Protein AF-C4LXZ7-F1 (afdb_monomer)

Foldseek 3Di:
DDDDDDPPDDDDPVPPPPPCPVLLVVLLVVLVVLVVVLVVLVVLLVVLVVVLVVLVVCVVVPDDDPVVVVVSVVSNVVSVVSNVVSVVVNVVSLVVNVVSLVVDDPVSSVVSCVVVVCCVSDVPPDDPPPD

Radius of gyration: 24.45 Å; Cα contacts (8 Å, |Δi|>4): 52; chains: 1; bounding box: 54×29×78 Å

Mean predicted aligned error: 12.86 Å

Nearest PDB structures (foldseek):
  5c22-assembly4_D  TM=5.069E-01  e=2.995E-01  Escherichia coli
  5c22-assembly3_C  TM=4.945E-01  e=3.173E-01  Escherichia coli
  5c21-assembly1_A  TM=5.181E-01  e=4.232E-01  Escherichia coli
  5c21-assembly1_B  TM=5.169E-01  e=4.483E-01  Escherichia coli
  6ixg-assembly2_B  TM=4.367E-01  e=1.688E+00  Homo sapiens

Sequence (131 aa):
MVYAQIDLSGGDPLFATPTVSPTIQRVETAIKALDQKLKQVEEVERLALIALDNEFRIKPKLGRSVMDRMVQQQRIKELKEMCRRAKELEPRLLQKMREVLQILPKRERFRLIRRINLRYRFSLGTELDTA

Solvent-accessible surface area (backbone atoms only — not comparable to full-atom values): 7946 Å² total; per-residue (Å²): 140,85,81,83,86,82,83,89,73,92,69,69,86,90,68,68,67,79,78,70,51,71,66,56,54,52,44,49,52,53,43,52,55,47,52,52,51,48,52,51,39,51,51,52,30,52,52,32,52,53,51,46,52,51,55,61,69,43,56,89,70,72,80,84,57,73,65,62,52,51,56,48,52,51,50,51,51,52,36,51,50,50,34,50,52,32,65,62,44,48,60,54,52,53,50,54,48,49,57,54,45,60,77,41,57,72,71,57,34,54,54,49,38,61,73,72,61,44,58,90,80,40,76,86,82,76,71,84,83,78,116

Structure (mmCIF, N/CA/C/O backbone):
data_AF-C4LXZ7-F1
#
_entry.id   AF-C4LXZ7-F1
#
loop_
_atom_site.group_PDB
_atom_site.id
_atom_site.type_symbol
_atom_site.label_atom_id
_atom_site.label_alt_id
_atom_site.label_comp_id
_atom_site.label_asym_id
_atom_site.label_entity_id
_atom_site.label_seq_id
_atom_site.pdbx_PDB_ins_code
_atom_site.Cartn_x
_atom_site.Cartn_y
_atom_site.Cartn_z
_atom_site.occupancy
_atom_site.B_iso_or_equiv
_atom_site.auth_seq_id
_atom_site.auth_comp_id
_atom_site.auth_asym_id
_atom_site.auth_atom_id
_atom_site.pdbx_PDB_model_num
ATOM 1 N N . MET A 1 1 ? -30.965 -14.511 33.445 1.00 38.34 1 MET A N 1
ATOM 2 C CA . MET A 1 1 ? -30.135 -13.645 34.308 1.00 38.34 1 MET A CA 1
ATOM 3 C C . MET A 1 1 ? -29.186 -14.546 35.071 1.00 38.34 1 MET A C 1
ATOM 5 O O . MET A 1 1 ? -29.652 -15.285 35.925 1.00 38.34 1 MET A O 1
ATOM 9 N N . VAL A 1 2 ? -27.903 -14.571 34.706 1.00 36.97 2 VAL A N 1
ATOM 10 C CA . VAL A 1 2 ? -26.884 -15.346 35.429 1.00 36.97 2 VAL A CA 1
ATOM 11 C C . VAL A 1 2 ? -25.995 -14.345 36.151 1.00 36.97 2 VAL A C 1
ATOM 13 O O . VAL A 1 2 ? -25.373 -13.492 35.520 1.00 36.97 2 VAL A O 1
ATOM 16 N N . TYR A 1 3 ? -26.051 -14.403 37.478 1.00 40.59 3 TYR A N 1
ATOM 17 C CA . TYR A 1 3 ? -25.312 -13.554 38.398 1.00 40.59 3 TYR A CA 1
ATOM 18 C C . TYR A 1 3 ? -23.834 -13.966 38.466 1.00 40.59 3 TYR A C 1
ATOM 20 O O . TYR A 1 3 ? -23.506 -15.147 38.489 1.00 40.59 3 TYR A O 1
ATOM 28 N N . ALA A 1 4 ? -22.992 -12.933 38.488 1.00 45.56 4 ALA A N 1
ATOM 29 C CA . ALA A 1 4 ? -21.630 -12.808 39.000 1.00 45.56 4 ALA A CA 1
ATOM 30 C C . ALA A 1 4 ? -20.895 -14.057 39.539 1.00 45.56 4 ALA A C 1
ATOM 32 O O . ALA A 1 4 ? -21.291 -14.650 40.537 1.00 45.56 4 ALA A O 1
ATOM 33 N N . GLN A 1 5 ? -19.697 -14.296 38.996 1.00 39.38 5 GLN A N 1
ATOM 34 C CA . GLN A 1 5 ? -18.570 -14.854 39.748 1.00 39.38 5 GLN A CA 1
ATOM 35 C C . GLN A 1 5 ? -17.556 -13.724 39.954 1.00 39.38 5 GLN A C 1
ATOM 37 O O . GLN A 1 5 ? -16.878 -13.303 39.018 1.00 39.38 5 GLN A O 1
ATOM 42 N N . ILE A 1 6 ? -17.530 -13.174 41.169 1.00 47.50 6 ILE A N 1
ATOM 43 C CA . ILE A 1 6 ? -16.488 -12.256 41.636 1.00 47.50 6 ILE A CA 1
ATOM 44 C C . ILE A 1 6 ? -15.409 -13.149 42.243 1.00 47.50 6 ILE A C 1
ATOM 46 O O . ILE A 1 6 ? -15.634 -13.771 43.279 1.00 47.50 6 ILE A O 1
ATOM 50 N N . ASP A 1 7 ? -14.272 -13.248 41.564 1.00 41.94 7 ASP A N 1
ATOM 51 C CA . ASP A 1 7 ? -13.086 -13.922 42.080 1.00 41.94 7 ASP A CA 1
ATOM 52 C C . ASP A 1 7 ? -12.413 -13.005 43.118 1.00 41.94 7 ASP A C 1
ATOM 54 O O . ASP A 1 7 ? -11.871 -11.950 42.786 1.00 41.94 7 ASP A O 1
ATOM 58 N N . LEU A 1 8 ? -12.540 -13.369 44.397 1.00 50.34 8 LEU A N 1
ATOM 59 C CA . LEU A 1 8 ? -11.988 -12.671 45.565 1.00 50.34 8 LEU A CA 1
ATOM 60 C C . LEU A 1 8 ? -10.604 -13.241 45.924 1.00 50.34 8 LEU A C 1
ATOM 62 O O . LEU A 1 8 ? -10.370 -13.689 47.045 1.00 50.34 8 LEU A O 1
ATOM 66 N N . SER A 1 9 ? -9.677 -13.221 44.969 1.00 48.34 9 SER A N 1
ATOM 67 C CA . SER A 1 9 ? -8.262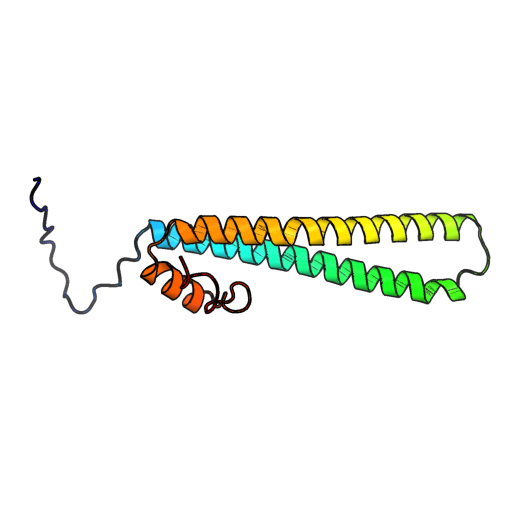 -13.527 45.197 1.00 48.34 9 SER A CA 1
ATOM 68 C C . SER A 1 9 ? -7.480 -12.220 45.365 1.00 48.34 9 SER A C 1
ATOM 70 O O . SER A 1 9 ? -7.307 -11.459 44.415 1.00 48.34 9 SER A O 1
ATOM 72 N N . GLY A 1 10 ? -7.045 -11.951 46.598 1.00 50.38 10 GLY A N 1
ATOM 73 C CA . GLY A 1 10 ? -6.498 -10.678 47.067 1.00 50.38 10 GLY A CA 1
ATOM 74 C C . GLY A 1 10 ? -5.258 -10.155 46.333 1.00 50.38 10 GLY A C 1
ATOM 75 O O . GLY A 1 10 ? -4.187 -10.756 46.368 1.00 50.38 10 GLY A O 1
ATOM 76 N 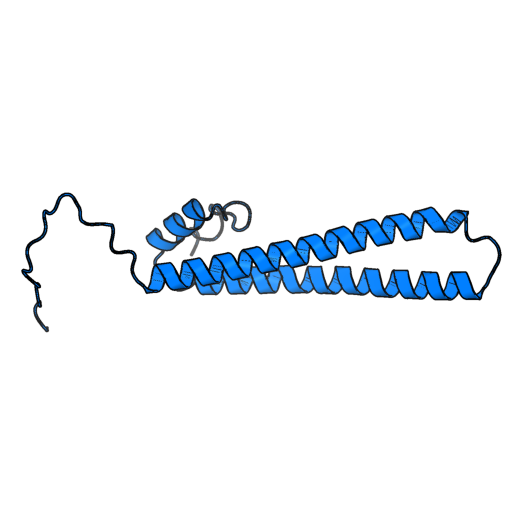N . GLY A 1 11 ? -5.396 -8.957 45.769 1.00 41.53 11 GLY A N 1
ATOM 77 C CA . GLY A 1 11 ? -4.305 -8.107 45.306 1.00 41.53 11 GLY A CA 1
ATOM 78 C C . GLY A 1 11 ? -4.737 -6.645 45.402 1.00 41.53 11 GLY A C 1
ATOM 79 O O . GLY A 1 11 ? -5.875 -6.320 45.062 1.00 41.53 11 GLY A O 1
ATOM 80 N N . ASP A 1 12 ? -3.860 -5.783 45.915 1.00 42.47 12 ASP A N 1
ATOM 81 C CA . ASP A 1 12 ? -4.138 -4.367 46.166 1.00 42.47 12 ASP A CA 1
ATOM 82 C C . ASP A 1 12 ? -4.790 -3.660 44.955 1.00 42.47 12 ASP A C 1
ATOM 84 O O . ASP A 1 12 ? -4.246 -3.700 43.844 1.0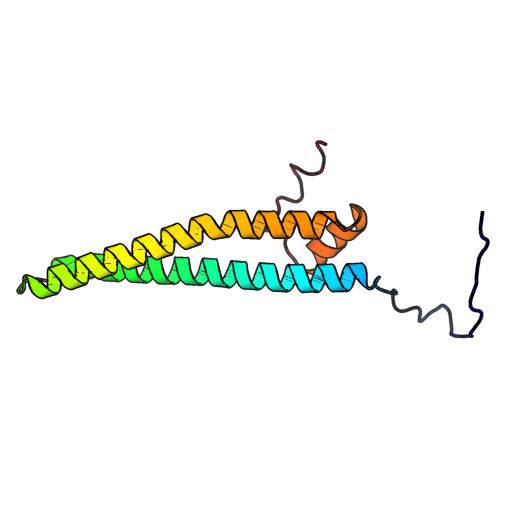0 42.47 12 ASP A O 1
ATOM 88 N N . PRO A 1 13 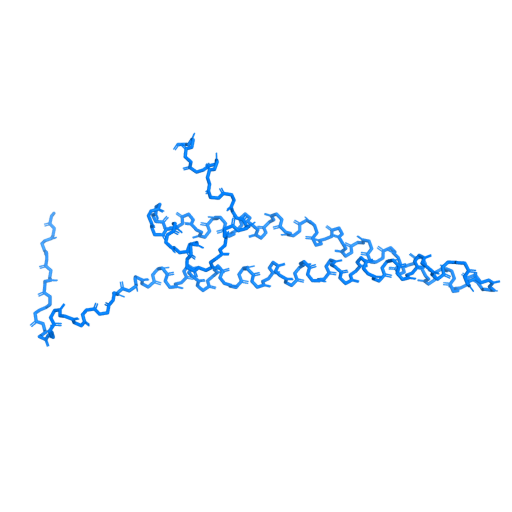? -5.907 -2.926 45.143 1.00 50.22 13 PRO A N 1
ATOM 89 C CA . PRO A 1 13 ? -6.644 -2.274 44.053 1.00 50.22 13 PRO A CA 1
ATOM 90 C C . PRO A 1 13 ? -5.869 -1.128 43.373 1.00 50.22 13 PRO A C 1
ATOM 92 O O . PRO A 1 13 ? -6.329 -0.578 42.373 1.00 50.22 13 PRO A O 1
ATOM 95 N N . LEU A 1 14 ? -4.688 -0.770 43.887 1.00 47.81 14 LEU A N 1
ATOM 96 C CA . LEU A 1 14 ? -3.809 0.274 43.349 1.00 47.81 14 LEU A CA 1
ATOM 97 C C . LEU A 1 14 ? -2.895 -0.215 42.210 1.00 47.81 14 LEU A C 1
ATOM 99 O O . LEU A 1 14 ? -2.335 0.612 41.494 1.00 47.81 14 LEU A O 1
ATOM 103 N N . PHE A 1 15 ? -2.783 -1.534 42.001 1.00 44.41 15 PHE A N 1
ATOM 104 C CA . PHE A 1 15 ? -1.955 -2.151 40.953 1.00 44.41 15 PHE A CA 1
ATOM 105 C C . PHE A 1 15 ? -2.764 -2.979 39.950 1.00 44.41 15 PHE A C 1
ATOM 107 O O . PHE A 1 15 ? -2.229 -3.880 39.299 1.00 44.41 15 PHE A O 1
ATOM 114 N N . ALA A 1 16 ? -4.048 -2.660 39.768 1.00 41.94 16 ALA A N 1
ATOM 115 C CA . ALA A 1 16 ? -4.815 -3.183 38.648 1.00 41.94 16 ALA A CA 1
ATOM 116 C C . ALA A 1 16 ? -4.201 -2.657 37.340 1.00 41.94 16 ALA A C 1
ATOM 118 O O . ALA A 1 16 ? -4.565 -1.595 36.830 1.00 41.94 16 ALA A O 1
ATOM 119 N N . THR A 1 17 ? -3.226 -3.396 36.798 1.00 48.44 17 THR A N 1
ATOM 120 C CA . THR A 1 17 ? -2.806 -3.226 35.408 1.00 48.44 17 THR A CA 1
ATOM 121 C C . THR A 1 17 ? -4.081 -3.225 34.568 1.00 48.44 17 THR A C 1
ATOM 123 O O . THR A 1 17 ? -4.944 -4.074 34.797 1.00 48.44 17 THR A O 1
ATOM 126 N N . PRO A 1 18 ? -4.285 -2.248 33.667 1.00 50.53 18 PRO A N 1
ATOM 127 C CA . PRO A 1 18 ? -5.502 -2.218 32.879 1.00 50.53 18 PRO A CA 1
ATOM 128 C C . PRO A 1 18 ? -5.536 -3.525 32.100 1.00 50.53 18 PRO A C 1
ATOM 130 O O . PRO A 1 18 ? -4.705 -3.716 31.212 1.00 50.53 18 PRO A O 1
ATOM 133 N N . THR A 1 19 ? -6.440 -4.434 32.467 1.00 54.03 19 THR A N 1
ATOM 134 C CA . THR A 1 19 ? -6.629 -5.716 31.796 1.00 54.03 19 THR A CA 1
ATOM 135 C C . THR A 1 19 ? -7.044 -5.399 30.370 1.00 54.03 19 THR A C 1
ATOM 137 O O . THR A 1 19 ? -8.216 -5.175 30.068 1.00 54.03 19 THR A O 1
ATOM 140 N N . VAL A 1 20 ? -6.059 -5.251 29.484 1.00 58.28 20 VAL A N 1
ATOM 141 C CA . VAL A 1 20 ? -6.304 -4.986 28.075 1.00 58.28 20 VAL A CA 1
ATOM 142 C C . VAL A 1 20 ? -6.990 -6.239 27.570 1.00 58.28 20 VAL A C 1
ATOM 144 O O . VAL A 1 20 ? -6.378 -7.304 27.549 1.00 58.28 20 VAL A O 1
ATOM 147 N N . SER A 1 21 ? -8.269 -6.113 27.215 1.00 66.62 21 SER A N 1
ATOM 148 C CA . SER A 1 21 ? -9.050 -7.229 26.693 1.00 66.62 21 SER A CA 1
ATOM 149 C C . SER A 1 21 ? -8.236 -7.962 25.615 1.00 66.62 21 SER A C 1
ATOM 151 O O . SER A 1 21 ? -7.660 -7.300 24.740 1.00 66.62 21 SER A O 1
ATOM 153 N N . PRO A 1 22 ? -8.160 -9.305 25.645 1.00 76.81 22 PRO A N 1
ATOM 154 C CA . PRO A 1 22 ? -7.380 -10.079 24.678 1.00 76.81 22 PRO A CA 1
ATOM 155 C C . PRO A 1 22 ? -7.791 -9.771 23.229 1.00 76.81 22 PRO A C 1
ATOM 157 O O . PRO A 1 22 ? -6.972 -9.841 22.313 1.00 76.81 22 PRO A O 1
ATOM 160 N N . THR A 1 23 ? -9.035 -9.335 23.015 1.00 78.06 23 THR A N 1
ATOM 161 C CA . THR A 1 23 ? -9.537 -8.843 21.728 1.00 78.06 23 THR A CA 1
ATOM 162 C C . THR A 1 23 ? -8.829 -7.562 21.276 1.00 78.06 23 THR A C 1
ATOM 164 O O . THR A 1 23 ? -8.429 -7.465 20.119 1.00 78.06 23 THR A O 1
ATOM 167 N N . ILE A 1 24 ? -8.595 -6.601 22.177 1.00 81.31 24 ILE A N 1
ATOM 168 C CA . ILE A 1 24 ? -7.897 -5.340 21.870 1.00 81.31 24 ILE A CA 1
ATOM 169 C C . ILE A 1 24 ? -6.442 -5.613 21.488 1.00 81.31 24 ILE A C 1
ATOM 171 O O . ILE A 1 24 ? -5.947 -5.020 20.531 1.00 81.31 24 ILE A O 1
ATOM 175 N N . GLN A 1 25 ? -5.764 -6.528 22.189 1.00 83.56 25 GLN A N 1
ATOM 176 C CA . GLN A 1 25 ? -4.387 -6.909 21.856 1.00 83.56 25 GLN A CA 1
ATOM 177 C C . GLN A 1 25 ? -4.300 -7.591 20.485 1.00 83.56 25 GLN A C 1
ATOM 179 O O . GLN A 1 25 ? -3.416 -7.276 19.691 1.00 83.56 25 GLN A O 1
ATOM 184 N N . ARG A 1 26 ? -5.239 -8.490 20.162 1.00 84.81 26 ARG A N 1
ATOM 185 C CA . ARG A 1 26 ? -5.297 -9.133 18.837 1.00 84.81 26 ARG A CA 1
ATOM 186 C C . ARG A 1 26 ? -5.525 -8.114 17.722 1.00 84.81 26 ARG A C 1
ATOM 188 O O . ARG A 1 26 ? -4.829 -8.155 16.710 1.00 84.81 26 ARG A O 1
ATOM 195 N N . VAL A 1 27 ? -6.459 -7.184 17.927 1.00 85.31 27 VAL A N 1
ATOM 196 C CA . VAL A 1 27 ? -6.754 -6.101 16.979 1.00 85.31 27 VAL A CA 1
ATOM 197 C C . VAL A 1 27 ? -5.547 -5.174 16.816 1.00 85.31 27 VAL A C 1
ATOM 199 O O . VAL A 1 27 ? -5.177 -4.845 15.693 1.00 85.31 27 VAL A O 1
ATOM 202 N N . GLU A 1 28 ? -4.874 -4.812 17.908 1.00 85.94 28 GLU A N 1
ATOM 203 C CA . GLU A 1 28 ? -3.633 -4.033 17.880 1.00 85.94 28 GLU A CA 1
ATOM 204 C C . GLU A 1 28 ? -2.544 -4.708 17.040 1.00 85.94 28 GLU A C 1
ATOM 206 O O . GLU A 1 28 ? -1.957 -4.066 16.169 1.00 85.94 28 GLU A O 1
ATOM 211 N N . THR A 1 29 ? -2.284 -5.993 17.277 1.00 87.94 29 THR A N 1
ATOM 212 C CA . THR A 1 29 ? -1.263 -6.752 16.544 1.00 87.94 29 THR A CA 1
ATOM 213 C C . THR A 1 29 ? -1.610 -6.861 15.062 1.00 87.94 29 THR A C 1
ATOM 215 O O . THR A 1 29 ? -0.751 -6.632 14.210 1.00 87.94 29 THR A O 1
ATOM 218 N N . ALA A 1 30 ? -2.876 -7.137 14.736 1.00 86.31 30 ALA A N 1
ATOM 219 C CA . ALA A 1 30 ? -3.346 -7.195 13.355 1.00 86.31 30 ALA A CA 1
ATOM 220 C C . ALA A 1 30 ? -3.182 -5.846 12.637 1.00 86.31 30 ALA A C 1
ATOM 222 O O . ALA A 1 30 ? -2.715 -5.803 11.500 1.00 86.31 30 ALA A O 1
ATOM 223 N N . ILE A 1 31 ? -3.503 -4.740 13.310 1.00 87.00 31 ILE A N 1
ATOM 224 C CA . ILE A 1 31 ? -3.350 -3.389 12.764 1.00 87.00 31 ILE A CA 1
ATOM 225 C C . ILE A 1 31 ? -1.879 -3.029 12.567 1.00 87.00 31 ILE A C 1
ATOM 227 O O . ILE A 1 31 ? -1.534 -2.504 11.514 1.00 87.00 31 ILE A O 1
ATOM 231 N N . LYS A 1 32 ? -0.997 -3.340 13.525 1.00 87.44 32 LYS A N 1
ATOM 232 C CA . LYS A 1 32 ? 0.451 -3.115 13.367 1.00 87.44 32 LYS A CA 1
ATOM 233 C C . LYS A 1 32 ? 1.009 -3.890 12.173 1.00 87.44 32 LYS A C 1
ATOM 235 O O . LYS A 1 32 ? 1.775 -3.334 11.393 1.00 87.44 32 LYS A O 1
ATOM 240 N N . ALA A 1 33 ? 0.582 -5.139 11.991 1.00 88.25 33 ALA A N 1
ATOM 241 C CA . ALA A 1 33 ? 0.976 -5.943 10.838 1.00 88.25 33 ALA A CA 1
ATOM 242 C C . ALA A 1 33 ? 0.454 -5.364 9.509 1.00 88.25 33 ALA A C 1
ATOM 244 O O . ALA A 1 33 ? 1.158 -5.404 8.501 1.00 88.25 33 ALA A O 1
ATOM 245 N N . LEU A 1 34 ? -0.766 -4.814 9.491 1.00 87.19 34 LEU A N 1
ATOM 246 C CA . LEU A 1 34 ? -1.328 -4.144 8.313 1.00 87.19 34 LEU A CA 1
ATOM 247 C C . LEU A 1 34 ? -0.614 -2.821 8.002 1.00 87.19 34 LEU A C 1
ATOM 249 O O . LEU A 1 34 ? -0.294 -2.581 6.842 1.00 87.19 34 LEU A O 1
ATOM 253 N N . ASP A 1 35 ? -0.307 -2.008 9.014 1.00 86.06 35 ASP A N 1
ATOM 254 C CA . ASP A 1 35 ? 0.462 -0.764 8.864 1.00 86.06 35 ASP A CA 1
ATOM 255 C C . ASP A 1 35 ? 1.880 -1.036 8.343 1.00 86.06 35 ASP A C 1
ATOM 257 O O . ASP A 1 35 ? 2.360 -0.348 7.445 1.00 86.06 35 ASP A O 1
ATOM 261 N N . GLN A 1 36 ? 2.537 -2.090 8.835 1.00 89.81 36 GLN A N 1
ATOM 262 C CA . GLN A 1 36 ? 3.848 -2.494 8.332 1.00 89.81 36 GLN A CA 1
ATOM 263 C C . GLN A 1 36 ? 3.788 -2.921 6.860 1.00 89.81 36 GLN A C 1
ATOM 265 O O . GLN A 1 36 ? 4.649 -2.531 6.075 1.00 89.81 36 GLN A O 1
ATOM 270 N N . LYS A 1 37 ? 2.756 -3.675 6.464 1.00 88.31 37 LYS A N 1
ATOM 271 C CA . LYS A 1 37 ? 2.542 -4.046 5.057 1.00 88.31 37 LYS A CA 1
ATOM 272 C C . LYS A 1 37 ? 2.246 -2.834 4.177 1.00 88.31 37 LYS A C 1
ATOM 274 O O . LYS A 1 37 ? 2.753 -2.775 3.065 1.00 88.31 37 LYS A O 1
ATOM 279 N N . LEU A 1 38 ? 1.469 -1.865 4.665 1.00 87.06 38 LEU A N 1
ATOM 280 C CA . LEU A 1 38 ? 1.227 -0.604 3.956 1.00 87.06 38 LEU A CA 1
ATOM 281 C C . LEU A 1 38 ? 2.535 0.151 3.708 1.00 87.06 38 LEU A C 1
ATOM 283 O O . LEU A 1 38 ? 2.819 0.497 2.568 1.00 87.06 38 LEU A O 1
ATOM 287 N N . LYS A 1 39 ? 3.372 0.309 4.738 1.00 88.75 39 LYS A N 1
ATOM 288 C CA . LYS A 1 39 ? 4.691 0.949 4.607 1.00 88.75 39 LYS A CA 1
ATOM 289 C C . LYS A 1 39 ? 5.587 0.243 3.591 1.00 88.75 39 LYS A C 1
ATOM 291 O O . LYS A 1 39 ? 6.253 0.906 2.808 1.00 88.75 39 LYS A O 1
ATOM 296 N N . GLN A 1 40 ? 5.578 -1.090 3.572 1.00 88.88 40 GLN A N 1
ATOM 297 C CA . GLN A 1 40 ? 6.319 -1.863 2.571 1.00 88.88 40 GLN A CA 1
ATOM 298 C C . GLN A 1 40 ? 5.804 -1.603 1.150 1.00 88.88 40 GLN A C 1
ATOM 300 O O . GLN A 1 40 ? 6.603 -1.462 0.230 1.00 88.88 40 GLN A O 1
ATOM 305 N N . VAL A 1 41 ? 4.484 -1.525 0.957 1.00 88.19 41 VAL A N 1
ATOM 306 C CA . VAL A 1 41 ? 3.888 -1.219 -0.354 1.00 88.19 41 VAL A CA 1
ATOM 307 C C . VAL A 1 41 ? 4.271 0.190 -0.817 1.00 88.19 41 VAL A C 1
ATOM 309 O O . VAL A 1 41 ? 4.698 0.349 -1.959 1.00 88.19 41 VAL A O 1
ATOM 312 N N . GLU A 1 42 ? 4.196 1.184 0.068 1.00 86.81 42 GLU A N 1
ATOM 313 C CA . GLU A 1 42 ? 4.619 2.563 -0.222 1.00 86.81 42 GLU A CA 1
ATOM 314 C C . GLU A 1 42 ? 6.111 2.658 -0.546 1.00 86.81 42 GLU A C 1
ATOM 316 O O . GLU A 1 42 ? 6.517 3.382 -1.454 1.00 86.81 42 GLU A O 1
ATOM 321 N N . GLU A 1 43 ? 6.948 1.922 0.184 1.00 89.56 43 GLU A N 1
ATOM 322 C CA . GLU A 1 43 ? 8.385 1.883 -0.062 1.00 89.56 43 GLU A CA 1
ATOM 323 C C . GLU A 1 43 ? 8.700 1.256 -1.423 1.00 89.56 43 GLU A C 1
ATOM 325 O O . GLU A 1 43 ? 9.503 1.806 -2.178 1.00 89.56 43 GLU A O 1
ATOM 330 N N . VAL A 1 44 ? 8.028 0.158 -1.781 1.00 89.25 44 VAL A N 1
ATOM 331 C CA . VAL A 1 44 ? 8.156 -0.468 -3.104 1.00 89.25 44 VAL A CA 1
ATOM 332 C C . VAL A 1 44 ? 7.725 0.495 -4.208 1.00 89.25 44 VAL A C 1
ATOM 334 O O . VAL A 1 44 ? 8.437 0.625 -5.204 1.00 89.25 44 VAL A O 1
ATOM 337 N N . GLU A 1 45 ? 6.603 1.199 -4.041 1.00 87.88 45 GLU A N 1
ATOM 338 C CA . GLU A 1 45 ? 6.158 2.207 -5.007 1.00 87.88 45 GLU A CA 1
ATOM 339 C C . GLU A 1 45 ? 7.187 3.331 -5.149 1.00 87.88 45 GLU A C 1
ATOM 341 O O . GLU A 1 45 ? 7.581 3.675 -6.264 1.00 87.88 45 GLU A O 1
ATOM 346 N N . ARG A 1 46 ? 7.682 3.862 -4.028 1.00 90.06 46 ARG A N 1
ATOM 347 C CA . ARG A 1 46 ? 8.696 4.918 -4.013 1.00 90.06 46 ARG A CA 1
ATOM 348 C C . ARG A 1 46 ? 9.978 4.479 -4.717 1.00 90.06 46 ARG A C 1
ATOM 350 O O . ARG A 1 46 ? 10.507 5.230 -5.533 1.00 90.06 46 ARG A O 1
ATOM 357 N N . LEU A 1 47 ? 10.479 3.279 -4.425 1.00 90.00 47 LEU A N 1
ATOM 358 C CA . LEU A 1 47 ? 11.673 2.734 -5.073 1.00 90.00 47 LEU A CA 1
ATOM 359 C C . LEU A 1 47 ? 11.451 2.522 -6.574 1.00 90.00 47 LEU A C 1
ATOM 361 O O . LEU A 1 47 ? 12.333 2.849 -7.369 1.00 90.00 47 LEU A O 1
ATOM 365 N N . ALA A 1 48 ? 10.271 2.043 -6.975 1.00 87.25 48 ALA A N 1
ATOM 366 C CA . ALA A 1 48 ? 9.921 1.880 -8.381 1.00 87.25 48 ALA A CA 1
ATOM 367 C C . ALA A 1 48 ? 9.840 3.228 -9.121 1.00 87.25 48 ALA A C 1
ATOM 369 O O . ALA A 1 48 ? 10.334 3.338 -10.243 1.00 87.25 48 ALA A O 1
ATOM 370 N N . LEU A 1 49 ? 9.305 4.275 -8.484 1.00 88.19 49 LEU A N 1
ATOM 371 C CA . LEU A 1 49 ? 9.280 5.636 -9.032 1.00 88.19 49 LEU A CA 1
ATOM 372 C C . LEU A 1 49 ? 10.685 6.235 -9.172 1.00 88.19 49 LEU A C 1
ATOM 374 O O . LEU A 1 49 ? 10.994 6.824 -10.206 1.00 88.19 49 LEU A O 1
ATOM 378 N N . ILE A 1 50 ? 11.557 6.049 -8.176 1.00 89.81 50 ILE A N 1
ATOM 379 C CA . ILE A 1 50 ? 12.964 6.482 -8.249 1.00 89.81 50 ILE A CA 1
ATOM 380 C C . ILE A 1 50 ? 13.686 5.751 -9.387 1.00 89.81 50 ILE A C 1
ATOM 382 O O . ILE A 1 50 ? 14.413 6.368 -10.165 1.00 89.81 50 ILE A O 1
ATOM 386 N N . ALA A 1 51 ? 13.473 4.439 -9.515 1.00 87.88 51 ALA A N 1
ATOM 387 C CA . ALA A 1 51 ? 14.039 3.654 -10.604 1.00 87.88 51 ALA A CA 1
ATOM 388 C C . ALA A 1 51 ? 13.525 4.131 -11.972 1.00 87.88 51 ALA A C 1
ATOM 390 O O . ALA A 1 51 ? 14.320 4.268 -12.897 1.00 87.88 51 ALA A O 1
ATOM 391 N 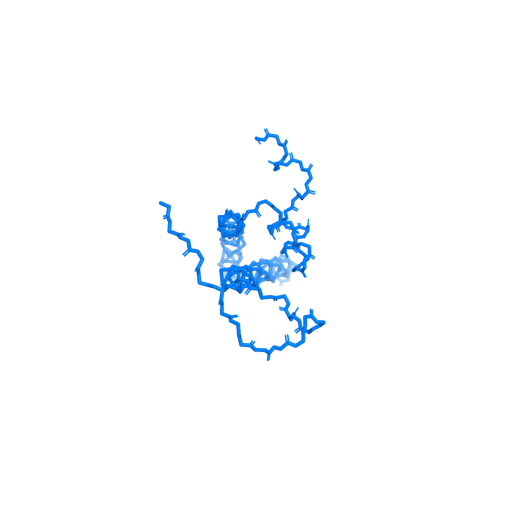N . LEU A 1 52 ? 12.232 4.452 -12.095 1.00 86.38 52 LEU A N 1
ATOM 392 C CA . LEU A 1 52 ? 11.671 5.039 -13.315 1.00 86.38 52 LEU A CA 1
ATOM 393 C C . LEU A 1 52 ? 12.326 6.376 -13.660 1.00 86.38 52 LEU A C 1
ATOM 395 O O . LEU A 1 52 ? 12.704 6.568 -14.814 1.00 86.38 52 LEU A O 1
ATOM 399 N N . ASP A 1 53 ? 12.491 7.276 -12.688 1.00 87.00 53 ASP A N 1
ATOM 400 C CA . ASP A 1 53 ? 13.156 8.566 -12.914 1.00 87.00 53 ASP A CA 1
ATOM 401 C C . ASP A 1 53 ? 14.602 8.365 -13.396 1.00 87.00 53 ASP A C 1
ATOM 403 O O . ASP A 1 53 ? 15.033 8.973 -14.377 1.00 87.00 53 ASP A O 1
ATOM 407 N N . ASN A 1 54 ? 15.329 7.420 -12.794 1.00 86.69 54 ASN A N 1
ATOM 408 C CA . ASN A 1 54 ? 16.671 7.049 -13.244 1.00 86.69 54 ASN A CA 1
ATOM 409 C C . ASN A 1 54 ? 16.673 6.524 -14.689 1.00 86.69 54 ASN A C 1
ATOM 411 O O . ASN A 1 54 ? 17.480 6.979 -15.499 1.00 86.69 54 ASN A O 1
ATOM 415 N N . GLU A 1 55 ? 15.752 5.627 -15.049 1.00 81.69 55 GLU A N 1
ATOM 416 C CA . GLU A 1 55 ? 15.637 5.106 -16.417 1.00 81.69 55 GLU A CA 1
ATOM 417 C C . GLU A 1 55 ? 15.297 6.219 -17.431 1.00 81.69 55 GLU A C 1
ATOM 419 O O . GLU A 1 55 ? 15.876 6.283 -18.521 1.00 81.69 55 GLU A O 1
ATOM 424 N N . PHE A 1 56 ? 14.431 7.172 -17.073 1.00 78.69 56 PHE A N 1
ATOM 425 C CA . PHE A 1 56 ? 14.128 8.320 -17.934 1.00 78.69 56 PHE A CA 1
ATOM 426 C C . PHE A 1 56 ? 15.308 9.287 -18.085 1.00 78.69 56 PHE A C 1
ATOM 428 O O . PHE A 1 56 ? 15.517 9.808 -19.181 1.00 78.69 56 PHE A O 1
ATOM 435 N N . ARG A 1 57 ? 16.128 9.480 -17.047 1.00 78.31 57 ARG A N 1
ATOM 436 C CA . ARG A 1 57 ? 17.366 10.278 -17.123 1.00 78.31 57 ARG A CA 1
ATOM 437 C C . ARG A 1 57 ? 18.471 9.614 -17.946 1.00 78.31 57 ARG A C 1
ATOM 439 O O . ARG A 1 57 ? 19.369 10.312 -18.413 1.00 78.31 57 ARG A O 1
ATOM 446 N N . ILE A 1 58 ? 18.424 8.293 -18.139 1.00 65.12 58 ILE A N 1
ATOM 447 C CA . ILE A 1 58 ? 19.384 7.537 -18.965 1.00 65.12 58 ILE A CA 1
ATOM 448 C C . ILE A 1 58 ? 19.046 7.627 -20.466 1.00 65.12 58 ILE A C 1
ATOM 450 O O . ILE A 1 58 ? 19.949 7.506 -21.295 1.00 65.12 58 ILE A O 1
ATOM 454 N N . LYS A 1 59 ? 17.794 7.937 -20.851 1.00 59.22 59 LYS A N 1
ATOM 455 C CA . LYS A 1 59 ? 17.375 8.070 -22.268 1.00 59.22 59 LYS A CA 1
ATOM 456 C C . LYS A 1 59 ? 18.292 8.920 -23.169 1.00 59.22 59 LYS A C 1
ATOM 458 O O . LYS A 1 59 ? 18.539 8.474 -24.286 1.00 59.22 59 LYS A O 1
ATOM 463 N N . PRO A 1 60 ? 18.821 10.090 -22.756 1.00 55.81 60 PRO A N 1
ATOM 464 C CA . PRO A 1 60 ? 19.724 10.870 -23.602 1.00 55.81 60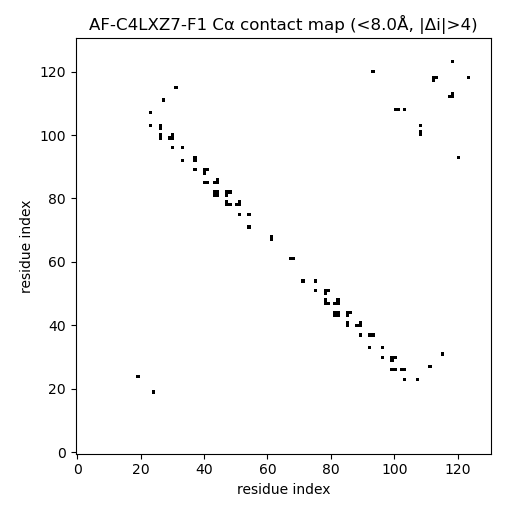 PRO A CA 1
ATOM 465 C C . PRO A 1 60 ? 21.114 10.232 -23.788 1.00 55.81 60 PRO A C 1
ATOM 467 O O . PRO A 1 60 ? 21.862 10.671 -24.655 1.00 55.81 60 PRO A O 1
ATOM 470 N N . LYS A 1 61 ? 21.480 9.206 -23.001 1.00 56.75 61 LYS A N 1
ATOM 471 C CA . LYS A 1 61 ? 22.789 8.524 -23.057 1.00 56.75 61 LYS A CA 1
ATOM 472 C C . LYS A 1 61 ? 22.769 7.204 -23.839 1.00 56.75 61 LYS A C 1
ATOM 474 O O . LYS A 1 61 ? 23.828 6.705 -24.214 1.00 56.75 61 LYS A O 1
ATOM 479 N N . LEU A 1 62 ? 21.592 6.635 -24.113 1.00 56.78 62 LEU A N 1
ATOM 480 C CA . LEU A 1 62 ? 21.437 5.388 -24.875 1.00 56.78 62 LEU A CA 1
ATOM 481 C C . LEU A 1 62 ? 21.494 5.655 -26.383 1.00 56.78 62 LEU A C 1
ATOM 483 O O . LEU A 1 62 ? 20.486 5.684 -27.085 1.00 56.78 62 LEU A O 1
ATOM 487 N N . GLY A 1 63 ? 22.713 5.875 -26.868 1.00 56.31 63 GLY A N 1
ATOM 488 C CA . GLY A 1 63 ? 22.986 6.274 -28.243 1.00 56.31 63 GLY A CA 1
ATOM 489 C C . GLY A 1 63 ? 23.407 5.173 -29.223 1.00 56.31 63 GLY A C 1
ATOM 490 O O . GLY A 1 63 ? 23.785 5.550 -30.326 1.00 56.31 63 GLY A O 1
ATOM 491 N N . ARG A 1 64 ? 23.435 3.861 -28.901 1.00 62.66 64 ARG A N 1
ATOM 492 C CA . ARG A 1 64 ? 24.125 2.900 -29.809 1.00 62.66 64 ARG A CA 1
ATOM 493 C C . ARG A 1 64 ? 23.521 1.517 -30.107 1.00 62.66 64 ARG A C 1
ATOM 495 O O . ARG A 1 64 ? 23.846 1.006 -31.171 1.00 62.66 64 ARG A O 1
ATOM 502 N N . SER A 1 65 ? 22.633 0.916 -29.306 1.00 72.88 65 SER A N 1
ATOM 503 C CA . SER A 1 65 ? 22.105 -0.436 -29.614 1.00 72.88 65 SER A CA 1
ATOM 504 C C . SER A 1 65 ? 20.577 -0.539 -29.542 1.00 72.88 65 SER A C 1
ATOM 506 O O . SER A 1 65 ? 19.920 0.064 -28.692 1.00 72.88 65 SER A O 1
ATOM 508 N N . VAL A 1 66 ? 19.983 -1.296 -30.470 1.00 77.62 66 VAL A N 1
ATOM 509 C CA . VAL A 1 66 ? 18.542 -1.624 -30.483 1.00 77.62 66 VAL A CA 1
ATO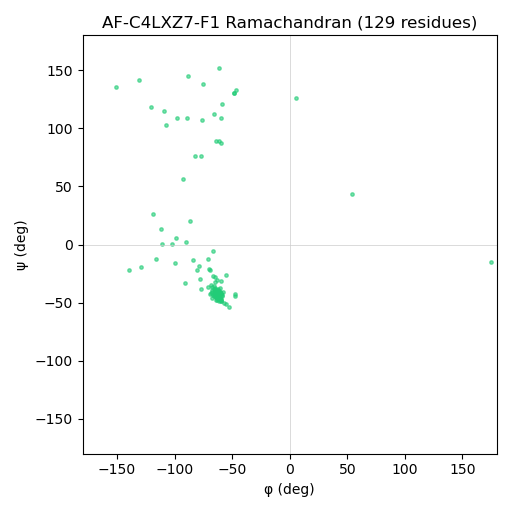M 510 C C . VAL A 1 66 ? 18.185 -2.534 -29.303 1.00 77.62 66 VAL A C 1
ATOM 512 O O . VAL A 1 66 ? 17.135 -2.347 -28.690 1.00 77.62 66 VAL A O 1
ATOM 515 N N . MET A 1 67 ? 19.084 -3.453 -28.939 1.00 79.88 67 MET A N 1
ATOM 516 C CA . MET A 1 67 ? 18.871 -4.396 -27.841 1.00 79.88 67 MET A CA 1
ATOM 517 C C . MET A 1 67 ? 18.783 -3.680 -26.487 1.00 79.88 67 MET A C 1
ATOM 519 O O . MET A 1 67 ? 17.846 -3.916 -25.728 1.00 79.88 67 MET A O 1
ATOM 523 N N . ASP A 1 68 ? 19.682 -2.725 -26.229 1.00 78.56 68 ASP A N 1
ATOM 524 C CA . ASP A 1 68 ? 19.694 -1.960 -24.974 1.00 78.56 68 ASP A CA 1
ATOM 525 C C . ASP A 1 68 ? 18.404 -1.150 -24.793 1.00 78.56 68 ASP A C 1
ATOM 527 O O . ASP A 1 68 ? 17.845 -1.082 -23.699 1.00 78.56 68 ASP A O 1
ATOM 531 N N . ARG A 1 69 ? 17.874 -0.588 -25.888 1.00 77.56 69 ARG A N 1
ATOM 532 C CA . ARG A 1 69 ? 16.588 0.125 -25.880 1.00 77.56 69 ARG A CA 1
ATOM 533 C C . ARG A 1 69 ? 15.416 -0.808 -25.581 1.00 77.56 69 ARG A C 1
ATOM 535 O O . ARG A 1 69 ? 14.507 -0.407 -24.856 1.00 77.56 69 ARG A O 1
ATOM 542 N N . MET A 1 70 ? 15.433 -2.033 -26.104 1.00 82.94 70 MET A N 1
ATOM 543 C CA . MET A 1 70 ? 14.385 -3.022 -25.845 1.00 82.94 70 MET A CA 1
ATOM 544 C C . MET A 1 70 ? 14.390 -3.474 -24.379 1.00 82.94 70 MET A C 1
ATOM 546 O O . MET A 1 70 ? 13.344 -3.467 -23.731 1.00 82.94 70 MET A O 1
ATOM 550 N N . VAL A 1 71 ? 15.571 -3.780 -23.829 1.00 83.81 71 VAL A N 1
ATOM 551 C CA . VAL A 1 71 ? 15.743 -4.133 -22.408 1.00 83.81 71 VAL A CA 1
ATOM 552 C C . VAL A 1 71 ? 15.277 -2.989 -21.507 1.00 83.81 71 VAL A C 1
ATOM 554 O O . VAL A 1 71 ? 14.546 -3.210 -20.541 1.00 83.81 71 VAL A O 1
ATOM 557 N N . GLN A 1 72 ? 15.624 -1.748 -21.853 1.00 82.25 72 GLN A N 1
ATOM 558 C CA . GLN A 1 72 ? 15.196 -0.582 -21.090 1.00 82.25 72 GLN A CA 1
ATOM 559 C C . GLN A 1 72 ? 13.673 -0.386 -21.117 1.00 82.25 72 GLN A C 1
ATOM 561 O O . GLN A 1 72 ? 13.052 -0.143 -20.081 1.00 82.25 72 GLN A O 1
ATOM 566 N N . GLN A 1 73 ? 13.045 -0.504 -22.290 1.00 84.50 73 GLN A N 1
ATOM 567 C CA . GLN A 1 73 ? 11.589 -0.395 -22.422 1.00 84.50 73 GLN A CA 1
ATOM 568 C C . GLN A 1 73 ? 10.859 -1.469 -21.614 1.00 84.50 73 GLN A C 1
ATOM 570 O O . GLN A 1 73 ? 9.863 -1.161 -20.955 1.00 84.50 73 GLN A O 1
ATOM 575 N N . GLN A 1 74 ? 11.372 -2.700 -21.627 1.00 87.44 74 GLN A N 1
ATOM 576 C CA . GLN A 1 74 ? 10.833 -3.796 -20.831 1.00 87.44 74 GLN A CA 1
ATOM 577 C C . GLN A 1 74 ? 10.914 -3.479 -19.331 1.00 87.44 74 GLN A C 1
ATOM 579 O O . GLN A 1 74 ? 9.913 -3.583 -18.622 1.00 87.44 74 GLN A O 1
ATOM 584 N N . ARG A 1 75 ? 12.056 -2.967 -18.865 1.00 85.56 75 ARG A N 1
ATOM 585 C CA . ARG A 1 75 ? 12.247 -2.577 -17.464 1.00 85.56 75 ARG A CA 1
ATOM 586 C C . ARG A 1 75 ? 11.335 -1.428 -17.033 1.00 85.56 75 ARG A C 1
ATOM 588 O O . ARG A 1 75 ? 10.734 -1.479 -15.966 1.00 85.56 75 ARG A O 1
ATOM 595 N N . ILE A 1 76 ? 11.157 -0.414 -17.883 1.00 87.25 76 ILE A N 1
ATOM 596 C CA . ILE A 1 76 ? 10.200 0.679 -17.642 1.00 87.25 76 ILE A CA 1
ATOM 597 C C . ILE A 1 76 ? 8.771 0.132 -17.527 1.00 87.25 76 ILE A C 1
ATOM 599 O O . ILE A 1 76 ? 7.999 0.592 -16.685 1.00 87.25 76 ILE A O 1
ATOM 603 N N . LYS A 1 77 ? 8.398 -0.838 -18.369 1.00 89.69 77 LYS A N 1
ATOM 604 C CA . LYS A 1 77 ? 7.072 -1.463 -18.332 1.00 89.69 77 LYS A CA 1
ATOM 605 C C . LYS A 1 77 ? 6.847 -2.219 -17.021 1.00 89.69 77 LYS A C 1
ATOM 607 O O . LYS A 1 77 ? 5.797 -2.050 -16.407 1.00 89.69 77 LYS A O 1
ATOM 612 N N . GLU A 1 78 ? 7.833 -2.990 -16.576 1.00 89.19 78 GLU A N 1
ATOM 613 C CA . GLU A 1 78 ? 7.787 -3.720 -15.304 1.00 89.19 78 GLU A CA 1
ATOM 614 C C . GLU A 1 78 ? 7.673 -2.776 -14.106 1.00 89.19 78 GLU A C 1
ATOM 616 O O . GLU A 1 78 ? 6.804 -2.963 -13.256 1.00 89.19 78 GLU A O 1
ATOM 621 N N . LEU A 1 79 ? 8.472 -1.707 -14.072 1.00 86.25 79 LEU A N 1
ATOM 622 C CA . LEU A 1 79 ? 8.414 -0.718 -12.995 1.00 86.25 79 LEU A CA 1
ATOM 623 C C . LEU A 1 79 ? 7.056 0.001 -12.937 1.00 86.25 79 LEU A C 1
ATOM 625 O O . LEU A 1 79 ? 6.509 0.206 -11.856 1.00 86.25 79 LEU A O 1
ATOM 629 N N . LYS A 1 80 ? 6.466 0.334 -14.092 1.00 89.31 80 LYS A N 1
ATOM 630 C CA . LYS A 1 80 ? 5.112 0.913 -14.153 1.00 89.31 80 LYS A CA 1
ATOM 631 C C . LYS A 1 80 ? 4.049 -0.044 -13.622 1.00 89.31 80 LYS A C 1
ATOM 633 O O . LYS A 1 80 ? 3.145 0.383 -12.907 1.00 89.31 80 LYS A O 1
ATOM 638 N N . GLU A 1 81 ? 4.154 -1.321 -13.971 1.00 90.94 81 GLU A N 1
ATOM 639 C CA . GLU A 1 81 ? 3.244 -2.356 -13.486 1.00 90.94 81 GLU A CA 1
ATOM 640 C C . GLU A 1 81 ? 3.374 -2.542 -11.965 1.00 90.94 81 GLU A C 1
ATOM 642 O O . GLU A 1 81 ? 2.364 -2.671 -11.274 1.00 90.94 81 GLU A O 1
ATOM 647 N N . MET A 1 82 ? 4.591 -2.466 -11.415 1.00 87.19 82 MET A N 1
ATOM 648 C CA . MET A 1 82 ? 4.811 -2.475 -9.964 1.00 87.19 82 MET A CA 1
ATOM 649 C C . MET A 1 82 ? 4.141 -1.286 -9.267 1.00 87.19 82 MET A C 1
ATOM 651 O O . MET A 1 82 ? 3.409 -1.498 -8.300 1.00 87.19 82 MET A O 1
ATOM 655 N N . CYS A 1 83 ? 4.322 -0.058 -9.772 1.00 87.12 83 CYS A N 1
ATOM 656 C CA . CYS A 1 83 ? 3.645 1.125 -9.226 1.00 87.12 83 CYS A CA 1
ATOM 657 C C . CYS A 1 83 ? 2.120 0.975 -9.280 1.00 87.12 83 CYS A C 1
ATOM 659 O O . CYS A 1 83 ? 1.426 1.260 -8.307 1.00 87.12 83 CYS A O 1
ATOM 661 N N . ARG A 1 84 ? 1.582 0.473 -10.399 1.00 89.81 84 ARG A N 1
ATOM 662 C CA . ARG A 1 84 ? 0.141 0.240 -10.543 1.00 89.81 84 ARG A CA 1
ATOM 663 C C . ARG A 1 84 ? -0.377 -0.742 -9.492 1.00 89.81 84 ARG A C 1
ATOM 665 O O . ARG A 1 84 ? -1.371 -0.456 -8.830 1.00 89.81 84 ARG A O 1
ATOM 672 N N . ARG A 1 85 ? 0.299 -1.879 -9.319 1.00 87.56 85 ARG A N 1
ATOM 673 C CA . ARG A 1 85 ? -0.089 -2.892 -8.327 1.00 87.56 85 ARG A CA 1
ATOM 674 C C . ARG A 1 85 ? -0.019 -2.352 -6.906 1.00 87.56 85 ARG A C 1
ATOM 676 O O . ARG A 1 85 ? -0.922 -2.634 -6.126 1.00 87.56 85 ARG A O 1
ATOM 683 N N . ALA A 1 86 ? 1.010 -1.569 -6.580 1.00 85.38 86 ALA A N 1
ATOM 684 C CA . ALA A 1 86 ? 1.130 -0.927 -5.274 1.00 85.38 86 ALA A CA 1
ATOM 685 C C . ALA A 1 86 ? -0.063 0.004 -4.997 1.00 85.38 86 ALA A C 1
ATOM 687 O O . ALA A 1 86 ? -0.739 -0.147 -3.977 1.00 85.38 86 ALA A O 1
ATOM 688 N N . LYS A 1 87 ? -0.412 0.850 -5.972 1.00 84.75 87 LYS A N 1
ATOM 689 C CA . LYS A 1 87 ? -1.553 1.771 -5.904 1.00 84.75 87 LYS A CA 1
ATOM 690 C C . LYS A 1 87 ? -2.913 1.070 -5.794 1.00 84.75 87 LYS A C 1
ATOM 692 O O . LYS A 1 87 ? -3.839 1.605 -5.194 1.00 84.75 87 LYS A O 1
ATOM 697 N N . GLU A 1 88 ? -3.058 -0.128 -6.358 1.00 89.25 88 GLU A N 1
ATOM 698 C CA . GLU A 1 88 ? -4.267 -0.953 -6.205 1.00 89.25 88 GLU A CA 1
ATOM 699 C C . GLU A 1 88 ? -4.325 -1.679 -4.843 1.00 89.25 88 GLU A C 1
ATOM 701 O O . GLU A 1 88 ? -5.411 -1.943 -4.316 1.00 89.25 88 GLU A O 1
ATOM 706 N N . LEU A 1 89 ? -3.170 -2.006 -4.256 1.00 86.12 89 LEU A N 1
ATOM 707 C CA . LEU A 1 89 ? -3.049 -2.702 -2.970 1.00 86.12 89 LEU A CA 1
ATOM 708 C C . LEU A 1 89 ? -3.295 -1.786 -1.771 1.00 86.12 89 LEU A C 1
ATOM 710 O O . LEU A 1 89 ? -3.925 -2.216 -0.801 1.00 86.12 89 LEU A O 1
ATOM 714 N N . GLU A 1 90 ? -2.834 -0.540 -1.838 1.00 84.25 90 GLU A N 1
ATOM 715 C CA . GLU A 1 90 ? -2.984 0.450 -0.771 1.00 84.25 90 GLU A CA 1
ATOM 716 C C . GLU A 1 90 ? -4.445 0.625 -0.290 1.00 84.25 90 GLU A C 1
ATOM 718 O O . GLU A 1 90 ? -4.704 0.402 0.900 1.00 84.25 90 GLU A O 1
ATOM 723 N N . PRO A 1 91 ? -5.447 0.903 -1.155 1.00 85.56 91 PRO A N 1
ATOM 724 C CA . PRO A 1 91 ? -6.831 1.073 -0.709 1.00 85.56 91 PRO A CA 1
ATOM 725 C C . PRO A 1 91 ? -7.425 -0.213 -0.122 1.00 85.56 91 PRO A C 1
ATOM 727 O O . PRO A 1 91 ? -8.226 -0.152 0.813 1.00 85.56 91 PRO A O 1
ATOM 730 N N . ARG A 1 92 ? -7.014 -1.390 -0.615 1.00 86.00 92 ARG A N 1
ATOM 731 C CA . ARG A 1 92 ? -7.469 -2.690 -0.090 1.00 86.00 92 ARG A CA 1
ATOM 732 C C . ARG A 1 92 ? -6.937 -2.947 1.318 1.00 86.00 92 ARG A C 1
ATOM 734 O O . ARG A 1 92 ? -7.674 -3.423 2.180 1.00 86.00 92 ARG A O 1
ATOM 741 N N . LEU A 1 93 ? -5.670 -2.619 1.565 1.00 84.00 93 LEU A N 1
ATOM 742 C CA . LEU A 1 93 ? -5.058 -2.740 2.888 1.00 84.00 93 LEU A CA 1
ATOM 743 C C . LEU A 1 93 ? -5.669 -1.745 3.884 1.00 84.00 93 LEU A C 1
ATOM 745 O O . LEU A 1 93 ? -5.965 -2.132 5.016 1.00 84.00 93 LEU A O 1
ATOM 749 N N . LEU A 1 94 ? -5.937 -0.507 3.455 1.00 84.88 94 LEU A N 1
ATOM 750 C CA . LEU A 1 94 ? -6.652 0.482 4.268 1.00 84.88 94 LEU A CA 1
ATOM 751 C C . LEU A 1 94 ? -8.069 0.015 4.619 1.00 84.88 94 LEU A C 1
ATOM 753 O O . LEU A 1 94 ? -8.488 0.141 5.770 1.00 84.88 94 LEU A O 1
ATOM 757 N N . GLN A 1 95 ? -8.789 -0.572 3.660 1.00 85.31 95 GLN A N 1
ATOM 758 C CA . GLN A 1 95 ? -10.126 -1.110 3.896 1.00 85.31 95 GLN A CA 1
ATOM 759 C C . GLN A 1 95 ? -10.112 -2.248 4.921 1.00 85.31 95 GLN A C 1
ATOM 761 O O . GLN A 1 95 ? -10.863 -2.211 5.894 1.00 85.31 95 GLN A O 1
ATOM 766 N N . LYS A 1 96 ? -9.184 -3.197 4.782 1.00 85.25 96 LYS A N 1
ATOM 767 C CA . LYS A 1 96 ? -9.010 -4.281 5.755 1.00 85.25 96 LYS A CA 1
ATOM 768 C C . LYS A 1 96 ? -8.653 -3.755 7.147 1.00 85.25 96 LYS A C 1
ATOM 770 O O . LYS A 1 96 ? -9.126 -4.273 8.156 1.00 85.25 96 LYS A O 1
ATOM 775 N N . MET A 1 97 ? -7.844 -2.698 7.221 1.00 83.69 97 MET A N 1
ATOM 776 C CA . MET A 1 97 ? -7.509 -2.047 8.487 1.00 83.69 97 MET A CA 1
ATOM 777 C C . MET A 1 97 ? -8.740 -1.377 9.125 1.00 83.69 97 MET A C 1
ATOM 779 O O . MET A 1 97 ? -8.893 -1.449 10.345 1.00 83.69 97 MET A O 1
ATOM 783 N N . ARG A 1 98 ? -9.660 -0.807 8.327 1.00 84.44 98 ARG A N 1
ATOM 784 C CA . ARG A 1 98 ? -10.963 -0.310 8.816 1.00 84.44 98 ARG A CA 1
ATOM 785 C C . ARG A 1 98 ? -11.837 -1.427 9.373 1.00 84.44 98 ARG A C 1
ATOM 787 O O . ARG A 1 98 ? -12.365 -1.267 10.468 1.00 84.44 98 ARG A O 1
ATOM 794 N N . GLU A 1 99 ? -11.972 -2.540 8.663 1.00 85.88 99 GLU A N 1
ATOM 795 C CA . GLU A 1 99 ? -12.777 -3.691 9.102 1.00 85.88 99 GLU A CA 1
ATOM 796 C C . GLU A 1 99 ? -12.280 -4.247 10.442 1.00 85.88 99 GLU A C 1
ATOM 798 O O . GLU A 1 99 ? -13.058 -4.455 11.370 1.00 85.88 99 GLU A O 1
ATOM 803 N N . VAL A 1 100 ? -10.962 -4.391 10.592 1.00 84.88 100 VAL A N 1
ATOM 804 C CA . VAL A 1 100 ? -10.346 -4.845 11.847 1.00 84.88 100 VAL A CA 1
ATOM 805 C C . VAL A 1 100 ? -10.592 -3.849 12.990 1.00 84.88 100 VAL A C 1
ATOM 807 O O . VAL A 1 100 ? -10.884 -4.253 14.114 1.00 84.88 100 VAL A O 1
ATOM 810 N N . LEU A 1 101 ? -10.536 -2.543 12.714 1.00 83.31 101 LEU A N 1
ATOM 811 C CA . LEU A 1 101 ? -10.884 -1.499 13.685 1.00 83.31 101 LEU A CA 1
ATOM 812 C C . LEU A 1 101 ? -12.375 -1.496 14.055 1.00 83.31 101 LEU A C 1
ATOM 814 O O . LEU A 1 101 ? -12.722 -1.059 15.157 1.00 83.31 101 LEU A O 1
ATOM 818 N N . GLN A 1 102 ? -13.255 -1.960 13.161 1.00 85.44 102 GLN A N 1
ATOM 819 C CA . GLN A 1 102 ? -14.697 -2.015 13.403 1.00 85.44 102 GLN A CA 1
ATOM 820 C C . GLN A 1 102 ? -15.108 -3.056 14.446 1.00 85.44 102 GLN A C 1
ATOM 822 O O . GLN A 1 102 ? -16.131 -2.863 15.097 1.00 85.44 102 GLN A O 1
ATOM 827 N N . ILE A 1 103 ? -14.270 -4.071 14.680 1.00 85.69 103 ILE A N 1
ATOM 828 C CA . ILE A 1 103 ? -14.454 -5.077 15.739 1.00 85.69 103 ILE A CA 1
ATOM 829 C C . ILE A 1 103 ? -14.502 -4.421 17.127 1.00 85.69 103 ILE A C 1
ATOM 831 O O . ILE A 1 103 ? -15.182 -4.911 18.027 1.00 85.69 103 ILE A O 1
ATOM 835 N N . LEU A 1 104 ? -13.782 -3.309 17.313 1.00 81.50 104 LEU A N 1
ATOM 836 C CA . LEU A 1 104 ? -13.743 -2.596 18.584 1.00 81.50 104 LEU A CA 1
ATOM 837 C C . LEU A 1 104 ? -14.865 -1.551 18.696 1.00 81.50 104 LEU A C 1
ATOM 839 O O . LEU A 1 104 ? -15.170 -0.848 17.716 1.00 81.50 104 LEU A O 1
ATOM 843 N N . PRO A 1 105 ? -15.417 -1.356 19.911 1.00 84.25 105 PRO A N 1
ATOM 844 C CA . PRO A 1 105 ? -16.366 -0.285 20.179 1.00 84.25 105 PRO A CA 1
ATOM 845 C C . PRO A 1 105 ? -15.727 1.091 19.939 1.00 84.25 105 PRO A C 1
ATOM 847 O O . PRO A 1 105 ? -14.518 1.279 20.107 1.00 84.25 105 PRO A O 1
ATOM 850 N N . LYS A 1 106 ? -16.550 2.089 19.576 1.00 81.81 106 LYS A N 1
ATOM 851 C CA . LYS A 1 106 ? -16.114 3.431 19.124 1.00 81.81 106 LYS A CA 1
ATOM 852 C C . LYS A 1 106 ? -15.051 4.056 20.048 1.00 81.81 106 LYS A C 1
ATOM 854 O O . LYS A 1 106 ? -14.023 4.531 19.570 1.00 81.81 106 LYS A O 1
ATOM 859 N N . ARG A 1 107 ? -15.22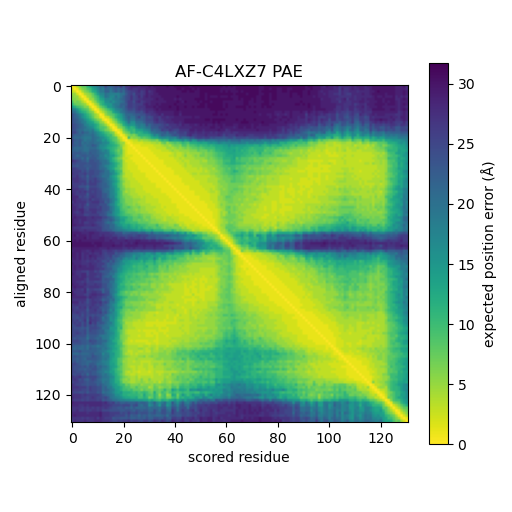9 3.975 21.375 1.00 81.12 107 ARG A N 1
ATOM 860 C CA . ARG A 1 107 ? -14.267 4.501 22.371 1.00 81.12 107 ARG A CA 1
ATOM 861 C C . ARG A 1 107 ? -12.899 3.811 22.319 1.00 81.12 107 ARG A C 1
ATOM 863 O O . ARG A 1 107 ? -11.872 4.488 22.336 1.00 81.12 107 ARG A O 1
ATOM 870 N N . GLU A 1 108 ? -12.870 2.483 22.248 1.00 79.62 108 GLU A N 1
ATOM 871 C CA . GLU A 1 108 ? -11.622 1.711 22.197 1.00 79.62 108 GLU A CA 1
ATOM 872 C C . GLU A 1 108 ? -10.907 1.882 20.861 1.00 79.62 108 GLU A C 1
ATOM 874 O O . GLU A 1 108 ? -9.686 2.024 20.838 1.00 79.62 108 GLU A O 1
ATOM 879 N N . ARG A 1 109 ? -11.667 1.988 19.765 1.00 81.50 109 ARG A N 1
ATOM 880 C CA . ARG A 1 109 ? -11.146 2.315 18.436 1.00 81.50 109 ARG A CA 1
ATOM 881 C C . ARG A 1 109 ? -10.362 3.627 18.450 1.00 81.50 109 ARG A C 1
ATOM 883 O O . ARG A 1 109 ? -9.204 3.652 18.041 1.00 81.50 109 ARG A O 1
ATOM 890 N N . PHE A 1 110 ? -10.944 4.704 18.983 1.00 78.44 110 PHE A N 1
ATOM 891 C CA . PHE A 1 110 ? -10.253 5.994 19.081 1.00 78.44 110 PHE A CA 1
ATOM 892 C C . PHE A 1 110 ? -9.007 5.931 19.969 1.00 78.44 110 PHE A C 1
ATOM 894 O O . PHE A 1 110 ? -7.969 6.490 19.607 1.00 78.44 110 PHE A O 1
ATOM 901 N N . ARG A 1 111 ? -9.077 5.236 21.114 1.00 81.12 111 ARG A N 1
ATOM 902 C CA . ARG A 1 111 ? -7.912 5.043 21.995 1.00 81.12 111 ARG A CA 1
ATOM 903 C C . ARG A 1 111 ? -6.793 4.294 21.276 1.00 81.12 111 ARG A C 1
ATOM 905 O O . ARG A 1 111 ? -5.641 4.719 21.342 1.00 81.12 111 ARG A O 1
ATOM 912 N N . LEU A 1 112 ? -7.131 3.226 20.557 1.00 81.50 112 LEU A N 1
ATOM 913 C CA . LEU A 1 112 ? -6.175 2.405 19.827 1.00 81.50 112 LEU A CA 1
ATOM 914 C C . LEU A 1 112 ? -5.496 3.185 18.702 1.00 81.50 112 LEU A C 1
ATOM 916 O O . LEU A 1 112 ? -4.271 3.196 18.609 1.00 81.50 112 LEU A O 1
ATOM 920 N N . ILE A 1 113 ? -6.286 3.889 17.895 1.00 80.38 113 ILE A N 1
ATOM 921 C CA . ILE A 1 113 ? -5.788 4.695 16.783 1.00 80.38 113 ILE A CA 1
ATOM 922 C C . ILE A 1 113 ? -4.855 5.809 17.278 1.00 80.38 113 ILE A C 1
ATOM 924 O O . ILE A 1 113 ? -3.813 6.055 16.668 1.00 80.38 113 ILE A O 1
ATOM 928 N N . ARG A 1 114 ? -5.184 6.462 18.403 1.00 79.56 114 ARG A N 1
ATOM 929 C CA . ARG A 1 114 ? -4.301 7.461 19.027 1.00 79.56 114 ARG A CA 1
ATOM 930 C C . ARG A 1 114 ? -3.001 6.836 19.527 1.00 79.56 114 ARG A C 1
ATOM 932 O O . ARG A 1 114 ? -1.952 7.434 19.328 1.00 79.56 114 ARG A O 1
ATOM 939 N N . ARG A 1 115 ? -3.067 5.651 20.140 1.00 81.25 115 ARG A N 1
ATOM 940 C CA . ARG A 1 115 ? -1.903 4.946 20.698 1.00 81.25 115 ARG A CA 1
ATOM 941 C C . ARG A 1 115 ? -0.924 4.461 19.624 1.00 81.25 115 ARG A C 1
ATOM 943 O O . ARG A 1 115 ? 0.276 4.552 19.832 1.00 81.25 115 ARG A O 1
ATOM 950 N N . ILE A 1 116 ? -1.424 3.972 18.488 1.00 79.75 116 ILE A N 1
ATOM 951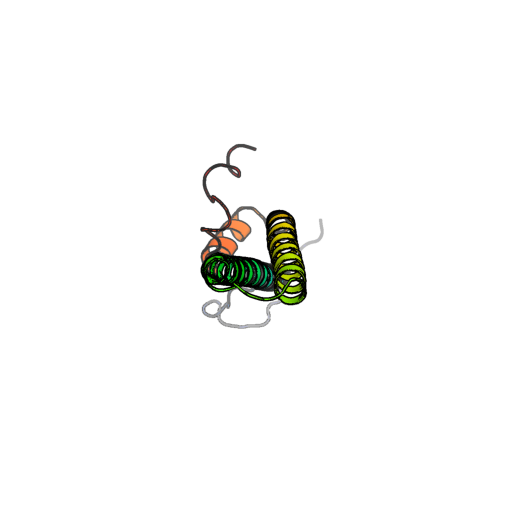 C CA . ILE A 1 116 ? -0.594 3.484 17.364 1.00 79.75 116 ILE A CA 1
ATOM 952 C C . ILE A 1 116 ? -0.275 4.622 16.368 1.00 79.75 116 ILE A C 1
ATOM 954 O O . ILE A 1 116 ? 0.396 4.417 15.365 1.00 79.75 116 ILE A O 1
ATOM 958 N N . ASN A 1 117 ? -0.730 5.847 16.649 1.00 77.62 117 ASN A N 1
ATOM 959 C CA . ASN A 1 117 ? -0.521 7.030 15.817 1.00 77.62 117 ASN A CA 1
ATOM 960 C C . ASN A 1 117 ? -0.977 6.859 14.353 1.00 77.62 117 ASN A C 1
ATOM 962 O O . ASN A 1 117 ? -0.316 7.304 13.425 1.00 77.62 117 ASN A O 1
ATOM 966 N N . LEU A 1 118 ? -2.144 6.252 14.125 1.00 76.06 118 LEU A N 1
ATOM 967 C CA . LEU A 1 118 ? -2.704 6.053 12.775 1.00 76.06 118 LEU A CA 1
ATOM 968 C C . LEU A 1 118 ? -3.539 7.248 12.286 1.00 76.06 118 LEU A C 1
ATOM 970 O O . LEU A 1 118 ? -4.367 7.115 11.386 1.00 76.06 118 LEU A O 1
ATOM 974 N N . ARG A 1 119 ? -3.336 8.432 12.876 1.00 68.38 119 ARG A N 1
ATOM 975 C CA . ARG A 1 119 ? -4.117 9.644 12.566 1.00 68.38 119 ARG A CA 1
ATOM 976 C C . ARG A 1 119 ? -3.917 10.147 11.141 1.00 68.38 119 ARG A C 1
ATOM 978 O O . ARG A 1 119 ? -4.804 10.770 10.586 1.00 68.38 119 ARG A O 1
ATOM 985 N N . TYR A 1 120 ? -2.755 9.868 10.564 1.00 71.50 120 TYR A N 1
ATOM 986 C CA . TYR A 1 120 ? -2.433 10.220 9.185 1.00 71.50 120 TYR A CA 1
ATOM 987 C C . TYR A 1 120 ? -3.063 9.249 8.168 1.00 71.50 120 TYR A C 1
ATOM 989 O O . TYR A 1 120 ? -3.192 9.589 6.999 1.00 71.50 120 TYR A O 1
ATOM 997 N N . ARG A 1 121 ? -3.470 8.046 8.610 1.00 69.94 121 ARG A N 1
ATOM 998 C CA . ARG A 1 121 ? -4.095 7.001 7.775 1.00 69.94 121 ARG A CA 1
ATOM 999 C C . ARG A 1 121 ? -5.613 7.093 7.742 1.00 69.94 121 ARG A C 1
ATOM 1001 O O . ARG A 1 121 ? -6.241 6.743 6.749 1.00 69.94 121 ARG A O 1
ATOM 1008 N N . PHE A 1 122 ? -6.197 7.525 8.850 1.00 65.25 122 PHE A N 1
ATOM 1009 C CA . PHE A 1 122 ? -7.629 7.707 8.995 1.00 65.25 122 PHE A CA 1
ATOM 1010 C C . PHE A 1 122 ? -7.870 9.163 9.335 1.00 65.25 122 PHE A C 1
ATOM 1012 O O . PHE A 1 122 ? -7.422 9.601 10.393 1.00 65.25 122 PHE A O 1
ATOM 1019 N N . SER A 1 123 ? -8.591 9.891 8.477 1.00 56.78 123 SER A N 1
ATOM 1020 C CA . SER A 1 123 ? -9.155 11.193 8.843 1.00 56.78 123 SER A CA 1
ATOM 1021 C C . SER A 1 123 ? -10.091 10.990 10.039 1.00 56.78 123 SER A C 1
ATOM 1023 O O . SER A 1 123 ? -11.279 10.692 9.904 1.00 56.78 123 SER A O 1
ATOM 1025 N N . LEU A 1 124 ? -9.534 11.047 11.248 1.00 51.50 124 LEU A N 1
ATOM 1026 C CA . LEU A 1 124 ? -10.273 10.964 12.502 1.00 51.50 124 LEU A CA 1
ATOM 1027 C C . LEU A 1 124 ? -10.934 12.312 12.726 1.00 51.50 124 LEU A C 1
ATOM 1029 O O . LEU A 1 124 ? -10.448 13.119 13.516 1.00 51.50 124 LEU A O 1
ATOM 1033 N N . GLY A 1 125 ? -12.014 12.564 11.999 1.00 46.59 125 GLY A N 1
ATOM 1034 C CA . GLY A 1 125 ? -12.761 13.798 12.181 1.00 46.59 125 GLY A CA 1
ATOM 1035 C C . GLY A 1 125 ? -13.913 14.046 11.222 1.00 46.59 125 GLY A C 1
ATOM 1036 O O . GLY A 1 125 ? -14.717 14.911 11.529 1.00 46.59 125 GLY A O 1
ATOM 1037 N N . THR A 1 126 ? -14.035 13.328 10.100 1.00 44.38 126 THR A N 1
ATOM 1038 C CA . THR A 1 126 ? -15.053 13.702 9.094 1.00 44.38 126 THR A CA 1
ATOM 1039 C C . THR A 1 126 ? -15.976 12.583 8.617 1.00 44.38 126 THR A C 1
ATOM 1041 O O . THR A 1 126 ? -17.056 12.894 8.135 1.00 44.38 126 THR A O 1
ATOM 1044 N N . GLU A 1 127 ? -15.629 11.301 8.781 1.00 45.06 127 GLU A N 1
ATOM 1045 C CA . GLU A 1 127 ? -16.449 10.199 8.224 1.00 45.06 127 GLU A CA 1
ATOM 1046 C C . GLU A 1 127 ? -17.078 9.261 9.272 1.00 45.06 127 GLU A C 1
ATOM 1048 O O . GLU A 1 127 ? -17.952 8.470 8.941 1.00 45.06 127 GLU A O 1
ATOM 1053 N N . LEU A 1 128 ? -16.659 9.319 10.543 1.00 46.19 128 LEU A N 1
ATOM 1054 C CA . LEU A 1 128 ? -17.171 8.438 11.616 1.00 46.19 128 LEU A CA 1
ATOM 1055 C C . LEU A 1 128 ? -18.195 9.113 12.551 1.00 46.19 128 LEU A C 1
ATOM 1057 O O . LEU A 1 128 ? -18.650 8.480 13.511 1.00 46.19 128 LEU A O 1
ATOM 1061 N N . ASP A 1 129 ? -18.518 10.382 12.296 1.00 36.78 129 ASP A N 1
ATOM 1062 C CA . ASP A 1 129 ? -19.494 11.178 13.059 1.00 36.78 129 ASP A CA 1
ATOM 1063 C C . ASP A 1 129 ? -20.778 11.504 12.275 1.00 36.78 129 ASP A C 1
ATOM 1065 O O . ASP A 1 129 ? -21.675 12.127 12.830 1.00 36.78 129 ASP A O 1
ATOM 1069 N N . THR A 1 130 ? -20.907 11.053 11.024 1.00 34.12 130 THR A N 1
ATOM 1070 C CA . THR A 1 130 ? -22.091 11.299 10.175 1.00 34.12 130 THR A CA 1
ATOM 1071 C C . THR A 1 130 ? -22.932 10.054 9.875 1.00 34.12 130 THR A C 1
ATOM 1073 O O . THR A 1 130 ? -23.806 10.118 9.014 1.00 34.12 130 THR A O 1
ATOM 1076 N N . ALA A 1 131 ? -22.712 8.943 10.585 1.00 36.47 131 ALA A N 1
ATOM 1077 C CA . ALA A 1 131 ? -23.565 7.752 10.520 1.00 36.47 131 ALA A CA 1
ATOM 1078 C C . ALA A 1 131 ? -24.256 7.493 11.861 1.00 36.47 131 ALA A C 1
ATOM 1080 O O . ALA A 1 131 ? -23.544 7.524 12.896 1.00 36.47 131 ALA A O 1
#

Organism: Entamoeba histolytica (strain ATCC 30459 / HM-1:IMSS / ABRM) (NCBI:txid294381)

Secondary structure (DSSP, 8-state):
------------GGG------HHHHHHHHHHHHHHHHHHHHHHHHHHHHHHHHHHHHHGGG--S-HHHHHHHHHHHHHHHHHHHHHHHHHHHHHHHHHHHHHTS-HHHHHHHHHHTTGGGTS-TTTSSS--

pLDDT: mean 73.97, std 17.08, range [34.12, 90.94]